Protein AF-A0A7W4BP41-F1 (afdb_monomer_lite)

Radius of gyration: 15.8 Å; chains: 1; bounding box: 43×25×36 Å

Foldseek 3Di:
DWKAKLQKGKDKDKDFAAPVNCPVPDPQQQKFWFQKKKKFAFDFVVFAPKWKWKFKDDAPDPDGPDIDTDDHRDIDMDRPRTRPMRHHRIMIMIMIITHHPVDTDITDTPDDMDMDTDGDGD

Sequence (122 aa):
MLVLSSAGGLSSSLFSILHGDLRDIPLESKTGKITGINYTSANYPDSFGEIVELCFYRAYNNNPIKCEPIVPNSTGEVTVFNGESFKPGIQVSIVHRVEATGTFHYSTPNRIESITFNYTTN

Structure (mmCIF, N/CA/C/O backbone):
data_AF-A0A7W4BP41-F1
#
_entry.id   AF-A0A7W4BP41-F1
#
loop_
_atom_site.group_PDB
_atom_site.id
_atom_site.type_symbol
_atom_site.label_atom_id
_atom_site.label_alt_id
_atom_site.label_comp_id
_atom_site.label_asym_id
_atom_site.label_entity_id
_atom_site.label_seq_id
_atom_site.pdbx_PDB_ins_code
_atom_site.Cartn_x
_atom_site.Cartn_y
_atom_site.Cartn_z
_atom_site.occupancy
_atom_site.B_iso_or_equiv
_atom_site.auth_seq_id
_atom_site.auth_comp_id
_atom_site.auth_asym_id
_atom_site.auth_atom_id
_atom_site.pdbx_PDB_model_num
ATOM 1 N N . MET A 1 1 ? 7.989 13.744 -4.467 1.00 46.81 1 MET A N 1
ATOM 2 C CA . MET A 1 1 ? 8.499 13.101 -5.695 1.00 46.81 1 MET A CA 1
ATOM 3 C C . MET A 1 1 ? 9.738 12.316 -5.303 1.00 46.81 1 MET A C 1
ATOM 5 O O . MET A 1 1 ? 10.675 12.927 -4.810 1.00 46.81 1 MET A O 1
ATOM 9 N N . LEU A 1 2 ? 9.691 10.986 -5.398 1.00 56.94 2 LEU A N 1
ATOM 10 C CA . LEU A 1 2 ? 10.806 10.084 -5.083 1.00 56.94 2 LEU A CA 1
ATOM 11 C C . LEU A 1 2 ? 11.419 9.587 -6.395 1.00 56.94 2 LEU A C 1
ATOM 13 O O . LEU A 1 2 ? 10.684 9.292 -7.337 1.00 56.94 2 LEU A O 1
ATOM 17 N N . VAL A 1 3 ? 12.746 9.526 -6.461 1.00 60.81 3 VAL A N 1
ATOM 18 C CA . VAL A 1 3 ? 13.507 9.239 -7.684 1.00 60.81 3 VAL A CA 1
ATOM 19 C C . VAL A 1 3 ? 14.437 8.057 -7.417 1.00 60.81 3 VAL A C 1
ATOM 21 O O . VAL A 1 3 ? 15.096 8.023 -6.378 1.00 60.81 3 VAL A O 1
ATOM 24 N N . LEU A 1 4 ? 14.485 7.097 -8.340 1.00 64.69 4 LEU A N 1
ATOM 25 C CA . LEU A 1 4 ? 15.410 5.960 -8.309 1.00 64.69 4 LEU A CA 1
ATOM 26 C C . LEU A 1 4 ? 16.611 6.211 -9.217 1.00 64.69 4 LEU A C 1
ATOM 28 O O . LEU A 1 4 ? 16.515 6.992 -10.158 1.00 64.69 4 LEU A O 1
ATOM 32 N N . SER A 1 5 ? 17.731 5.531 -8.962 1.00 58.34 5 SER A N 1
ATOM 33 C CA . SER A 1 5 ? 18.865 5.503 -9.891 1.00 58.34 5 SER A CA 1
ATOM 34 C C . SER A 1 5 ? 18.920 4.163 -10.630 1.00 58.34 5 SER A C 1
ATOM 36 O O . SER A 1 5 ? 18.705 3.117 -10.023 1.00 58.34 5 SER A O 1
ATOM 38 N N . SER A 1 6 ? 19.248 4.158 -11.921 1.00 59.78 6 SER A N 1
ATOM 39 C CA . SER A 1 6 ? 19.428 2.931 -12.720 1.00 59.78 6 SER A CA 1
ATOM 40 C C . SER A 1 6 ? 20.767 2.216 -12.466 1.00 59.78 6 SER A C 1
ATOM 42 O O . SER A 1 6 ? 21.026 1.161 -13.047 1.00 59.78 6 SER A O 1
ATOM 44 N N . ALA A 1 7 ? 21.594 2.733 -11.546 1.00 61.94 7 ALA A N 1
ATOM 45 C CA . ALA A 1 7 ? 22.683 1.986 -10.909 1.00 61.94 7 ALA A CA 1
ATOM 46 C C . ALA A 1 7 ? 22.166 1.037 -9.802 1.00 61.94 7 ALA A C 1
ATOM 48 O O . ALA A 1 7 ? 22.949 0.516 -9.010 1.00 61.94 7 ALA A O 1
ATOM 49 N N . GLY A 1 8 ? 20.850 0.815 -9.760 1.00 76.69 8 GLY A N 1
ATOM 50 C CA . GLY A 1 8 ? 20.134 0.157 -8.683 1.00 76.69 8 GLY A CA 1
ATOM 51 C C . GLY A 1 8 ? 19.558 1.192 -7.722 1.00 76.69 8 GLY A C 1
ATOM 52 O O . GLY A 1 8 ? 20.048 2.322 -7.604 1.00 76.69 8 GLY A O 1
ATOM 53 N N . GLY A 1 9 ? 18.491 0.824 -7.023 1.00 85.69 9 GLY A N 1
ATOM 54 C CA . GLY A 1 9 ? 17.875 1.761 -6.099 1.00 85.69 9 GLY A CA 1
ATOM 55 C C . GLY A 1 9 ? 16.726 1.193 -5.291 1.00 85.69 9 GLY A C 1
ATOM 56 O O . GLY A 1 9 ? 16.173 0.137 -5.599 1.00 85.69 9 GLY A O 1
ATOM 57 N N . LEU A 1 10 ? 16.399 1.935 -4.236 1.00 89.38 10 LEU A N 1
ATOM 58 C CA . LEU A 1 10 ? 15.278 1.686 -3.346 1.00 89.38 10 LEU A CA 1
ATOM 59 C C . LEU A 1 10 ? 14.449 2.967 -3.240 1.00 89.38 10 LEU A C 1
ATOM 61 O O . LEU A 1 10 ? 14.993 4.037 -2.967 1.00 89.38 10 LEU A O 1
ATOM 65 N N . SER A 1 11 ? 13.145 2.851 -3.449 1.00 91.25 11 SER A N 1
ATOM 66 C CA . SER A 1 11 ? 12.176 3.930 -3.264 1.00 91.25 11 SER A CA 1
ATOM 67 C C . SER A 1 11 ? 11.058 3.410 -2.384 1.00 91.25 11 SER A C 1
ATOM 69 O O . SER A 1 11 ? 10.715 2.232 -2.446 1.00 91.25 11 SER A O 1
ATOM 71 N N . SER A 1 12 ? 10.516 4.268 -1.530 1.00 92.75 12 SER A N 1
ATOM 72 C CA . SER A 1 12 ? 9.446 3.890 -0.617 1.00 92.75 12 SER A CA 1
ATOM 73 C C . SER A 1 12 ? 8.468 5.040 -0.461 1.00 92.75 12 SER A C 1
ATOM 75 O O . SER A 1 12 ? 8.843 6.119 -0.003 1.00 92.75 12 SER A O 1
ATOM 77 N N . SER A 1 13 ? 7.205 4.771 -0.758 1.00 95.56 13 SER A N 1
ATOM 78 C CA . SER A 1 13 ? 6.078 5.649 -0.451 1.00 95.56 13 SER A CA 1
ATOM 79 C C . SER A 1 13 ? 5.430 5.168 0.842 1.00 95.56 13 SER A C 1
ATOM 81 O O . SER A 1 13 ? 5.156 3.979 0.967 1.00 95.56 13 SER A O 1
ATOM 83 N N . LEU A 1 14 ? 5.195 6.054 1.814 1.00 96.19 14 LEU A N 1
ATOM 84 C CA . LEU A 1 14 ? 4.582 5.703 3.101 1.00 96.19 14 LEU A CA 1
ATOM 85 C C . LEU A 1 14 ? 3.206 6.360 3.237 1.00 96.19 14 LEU A C 1
ATOM 87 O O . LEU A 1 14 ? 3.075 7.578 3.131 1.00 96.19 14 LEU A O 1
ATOM 91 N N . PHE A 1 15 ? 2.201 5.548 3.540 1.00 96.94 15 PHE A N 1
ATOM 92 C CA . PHE A 1 15 ? 0.812 5.937 3.742 1.00 96.94 15 PHE A CA 1
ATOM 93 C C . PHE A 1 15 ? 0.439 5.651 5.190 1.00 96.94 15 PHE A C 1
ATOM 95 O O . PHE A 1 15 ? 0.601 4.532 5.668 1.00 96.94 15 PHE A O 1
ATOM 102 N N . SER A 1 16 ? -0.034 6.661 5.913 1.00 96.00 16 SER A N 1
ATOM 103 C CA . SER A 1 16 ? -0.387 6.536 7.329 1.00 96.00 16 SER A CA 1
ATOM 104 C C . SER A 1 16 ? -1.836 6.930 7.543 1.00 96.00 16 SER A C 1
ATOM 106 O O . SER A 1 16 ? -2.301 7.878 6.922 1.00 96.00 16 SER A O 1
ATOM 108 N N . ILE A 1 17 ? -2.516 6.236 8.453 1.00 94.94 17 ILE A N 1
ATOM 109 C CA . ILE A 1 17 ? -3.807 6.678 8.980 1.00 94.94 17 ILE A 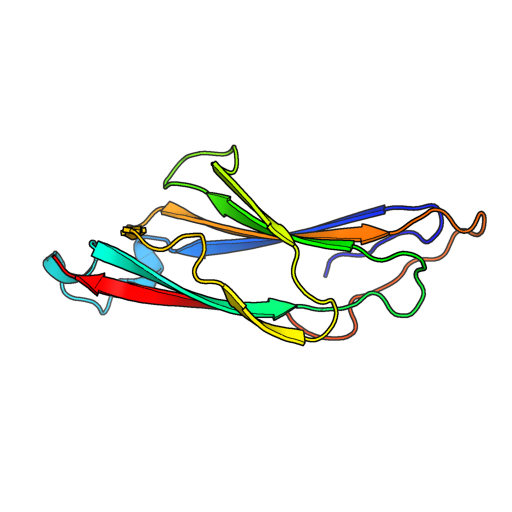CA 1
ATOM 110 C C . ILE A 1 17 ? -3.555 7.309 10.339 1.00 94.94 17 ILE A C 1
ATOM 112 O O . ILE A 1 17 ? -3.232 6.622 11.305 1.00 94.94 17 ILE A O 1
ATOM 116 N N . LEU A 1 18 ? -3.687 8.622 10.437 1.00 94.06 18 LEU A N 1
ATOM 117 C CA . LEU A 1 18 ? -3.532 9.384 11.666 1.00 94.06 18 LEU A CA 1
ATOM 118 C C . LEU A 1 18 ? -4.891 9.625 12.324 1.00 94.06 18 LEU A C 1
ATOM 120 O O . LEU A 1 18 ? -5.951 9.495 11.718 1.00 94.06 18 LEU A O 1
ATOM 124 N N . HIS A 1 19 ? -4.874 10.050 13.588 1.00 91.19 19 HIS A N 1
ATOM 125 C CA . HIS A 1 19 ? -6.113 10.420 14.280 1.00 91.19 19 HIS A CA 1
ATOM 126 C C . HIS A 1 19 ? -6.851 11.562 13.559 1.00 91.19 19 HIS A C 1
ATOM 128 O O . HIS A 1 19 ? -8.078 11.631 13.588 1.00 91.19 19 HIS A O 1
ATOM 134 N N . GLY A 1 20 ? -6.092 12.447 12.904 1.00 92.44 20 GLY A N 1
ATOM 135 C CA . GLY A 1 20 ? -6.628 13.553 12.123 1.00 92.44 20 GLY A CA 1
ATOM 136 C C . GLY A 1 20 ? -7.389 13.125 10.868 1.00 92.44 20 GLY A C 1
ATOM 137 O O . GLY A 1 20 ? -8.300 13.845 10.478 1.00 92.44 20 GLY A O 1
ATOM 138 N N . ASP A 1 21 ? -7.070 11.963 10.299 1.00 90.38 21 ASP A N 1
ATOM 139 C CA . ASP A 1 21 ? -7.717 11.450 9.084 1.00 90.38 21 ASP A CA 1
ATOM 140 C C . ASP A 1 21 ? -9.072 10.797 9.393 1.00 90.38 21 ASP A C 1
ATOM 142 O O . ASP A 1 21 ? -9.906 10.626 8.513 1.00 90.38 21 ASP A O 1
ATOM 146 N N . LEU A 1 22 ? -9.317 10.464 10.666 1.00 91.19 22 LEU A N 1
ATOM 147 C CA . LEU A 1 22 ? -10.550 9.833 11.148 1.00 91.19 22 LEU A CA 1
ATOM 148 C C . LEU A 1 22 ? -11.422 10.812 11.950 1.00 91.19 22 LEU A C 1
ATOM 150 O O . LEU A 1 22 ? -12.127 10.404 12.876 1.00 91.19 22 LEU A O 1
ATOM 154 N N . ARG A 1 23 ? -11.323 12.123 11.694 1.00 92.50 23 ARG A N 1
ATOM 155 C CA . ARG A 1 23 ? -12.072 13.147 12.453 1.00 92.50 23 ARG A CA 1
ATOM 156 C C . ARG A 1 23 ? -13.582 13.009 12.293 1.00 92.50 23 ARG A C 1
ATOM 158 O O . ARG A 1 23 ? -14.287 13.167 13.284 1.00 92.50 23 ARG A O 1
ATOM 165 N N . ASP A 1 24 ? -14.027 12.636 11.100 1.00 92.00 24 ASP A N 1
ATOM 166 C CA . ASP A 1 24 ? -15.446 12.558 10.737 1.00 92.00 24 ASP A CA 1
ATOM 167 C C . ASP A 1 24 ? -16.065 11.172 11.000 1.00 92.00 24 ASP A C 1
ATOM 169 O O . ASP A 1 24 ? -17.206 10.907 10.631 1.00 92.00 24 ASP A O 1
ATOM 173 N N . ILE A 1 25 ? -15.317 10.276 11.655 1.00 88.31 25 ILE A N 1
ATOM 174 C CA . ILE A 1 25 ? -15.750 8.918 12.002 1.00 88.31 25 ILE A CA 1
ATOM 175 C C . ILE A 1 25 ? -16.096 8.859 13.505 1.00 88.31 25 ILE A C 1
ATOM 177 O O . ILE A 1 25 ? -15.311 9.370 14.317 1.00 88.31 25 ILE A O 1
ATOM 181 N N . PRO A 1 26 ? -17.218 8.224 13.913 1.00 90.31 26 PRO A N 1
ATOM 182 C CA . PRO A 1 26 ? -17.559 8.012 15.324 1.00 90.31 26 PRO A CA 1
ATOM 183 C C . PRO A 1 26 ? -16.436 7.319 16.100 1.00 90.31 26 PRO A C 1
ATOM 185 O O . PRO A 1 26 ? -15.709 6.498 15.541 1.00 90.31 26 PRO A O 1
ATOM 188 N N . LEU A 1 27 ? -16.281 7.633 17.390 1.00 86.19 27 LEU A N 1
ATOM 189 C CA . LEU A 1 27 ? -15.142 7.183 18.201 1.00 86.19 27 LEU A CA 1
ATOM 190 C C . LEU A 1 27 ? -15.006 5.652 18.221 1.00 86.19 27 LEU A C 1
ATOM 192 O O . LEU A 1 27 ? -13.910 5.126 18.032 1.00 86.19 27 LEU A O 1
ATOM 196 N N . GLU A 1 28 ? -16.123 4.955 18.393 1.00 86.50 28 GLU A N 1
ATOM 197 C CA . GLU A 1 28 ? -16.252 3.499 18.372 1.00 86.50 28 GLU A CA 1
ATOM 198 C C . GLU A 1 28 ? -15.822 2.886 17.031 1.00 86.50 28 GLU A C 1
ATOM 200 O O . GLU A 1 28 ? -15.243 1.803 16.991 1.00 86.50 28 GLU A O 1
ATOM 205 N N . SER A 1 29 ? -16.000 3.627 15.935 1.00 89.44 29 SER A N 1
ATOM 206 C CA . SER A 1 29 ? -15.674 3.201 14.572 1.00 89.44 29 SER A CA 1
ATOM 207 C C . SER A 1 29 ? -14.237 3.534 14.147 1.00 89.44 29 SER A C 1
ATOM 209 O O . SER A 1 29 ? -13.826 3.204 13.033 1.00 89.44 29 SER A O 1
ATOM 211 N N . LYS A 1 30 ? -13.439 4.170 15.021 1.00 91.12 30 LYS A N 1
ATOM 212 C CA . LYS A 1 30 ? -12.014 4.470 14.760 1.00 91.12 30 LYS A CA 1
ATOM 213 C C . LYS A 1 30 ? -11.094 3.273 14.981 1.00 91.12 30 LYS A C 1
ATOM 215 O O . LYS A 1 30 ? -9.894 3.371 14.727 1.00 91.12 30 LYS A O 1
ATOM 220 N N . THR A 1 31 ? -11.623 2.165 15.491 1.00 93.94 31 THR A N 1
ATOM 221 C CA . THR A 1 31 ? -10.864 0.933 15.709 1.00 93.94 31 THR A CA 1
ATOM 222 C C . THR A 1 31 ? -11.596 -0.256 15.121 1.00 93.94 31 THR A C 1
ATOM 224 O O . THR A 1 31 ? -12.817 -0.231 14.981 1.00 93.94 31 THR A O 1
ATOM 227 N N . GLY A 1 32 ? -10.851 -1.297 14.772 1.00 95.62 32 GLY A N 1
ATOM 228 C CA . GLY A 1 32 ? -11.443 -2.439 14.107 1.00 95.62 32 GLY A CA 1
ATOM 229 C C . GLY A 1 32 ? -10.430 -3.463 13.634 1.00 95.62 32 GLY A C 1
ATOM 230 O O . GLY A 1 32 ? -9.308 -3.545 14.148 1.00 95.62 32 GLY A O 1
ATOM 231 N N . LYS A 1 33 ? -10.829 -4.226 12.621 1.00 97.56 33 LYS A N 1
ATOM 232 C CA . LYS A 1 33 ? -10.024 -5.266 11.982 1.00 97.56 33 LYS A CA 1
ATOM 233 C C . LYS A 1 33 ? -9.941 -5.032 10.487 1.00 97.56 33 LYS A C 1
ATOM 235 O O . LYS A 1 33 ? -10.963 -4.830 9.844 1.00 97.56 33 LYS A O 1
ATOM 240 N N . ILE A 1 34 ? -8.725 -5.071 9.953 1.00 97.62 34 ILE A N 1
ATOM 241 C CA . ILE A 1 34 ? -8.488 -4.987 8.512 1.00 97.62 34 ILE A CA 1
ATOM 242 C C . ILE A 1 34 ? -9.127 -6.204 7.841 1.00 97.62 34 ILE A C 1
ATOM 244 O O . ILE A 1 34 ? -8.971 -7.334 8.312 1.00 97.62 34 ILE A O 1
ATOM 248 N N . THR A 1 35 ? -9.839 -5.962 6.747 1.00 98.06 35 THR A N 1
ATOM 249 C CA . THR A 1 35 ? -10.459 -6.987 5.892 1.00 98.06 35 THR A CA 1
ATOM 250 C C . THR A 1 35 ? -9.907 -6.992 4.470 1.00 98.06 35 THR A C 1
ATOM 252 O O . THR A 1 35 ? -10.181 -7.931 3.722 1.00 98.06 35 THR A O 1
ATOM 255 N N . GLY A 1 36 ? -9.110 -5.983 4.121 1.00 97.75 36 GLY A N 1
ATOM 256 C CA . GLY A 1 36 ? -8.376 -5.893 2.868 1.00 97.75 36 GLY A CA 1
ATOM 257 C C . GLY A 1 36 ? -7.639 -4.563 2.760 1.00 97.75 36 GLY A C 1
ATOM 258 O O . GLY A 1 36 ? -7.958 -3.593 3.456 1.00 97.75 36 GLY A O 1
ATOM 259 N N . ILE A 1 37 ? -6.629 -4.517 1.899 1.00 98.38 37 ILE A N 1
ATOM 260 C CA . ILE A 1 37 ? -5.940 -3.279 1.537 1.00 98.38 37 ILE A CA 1
ATOM 261 C C . ILE A 1 37 ? -5.941 -3.181 0.018 1.00 98.38 37 ILE A C 1
ATOM 263 O O . ILE A 1 37 ? -5.277 -3.966 -0.661 1.00 98.38 37 ILE A O 1
ATOM 267 N N . ASN A 1 38 ? -6.672 -2.206 -0.513 1.00 98.56 38 ASN A N 1
ATOM 268 C CA . ASN A 1 38 ? -6.616 -1.869 -1.927 1.00 98.56 38 ASN A CA 1
ATOM 269 C C . ASN A 1 38 ? -5.431 -0.945 -2.176 1.00 98.56 38 ASN A C 1
ATOM 271 O O . ASN A 1 38 ? -5.157 -0.037 -1.387 1.00 98.56 38 ASN A O 1
ATOM 275 N N . TYR A 1 39 ? -4.747 -1.159 -3.291 1.00 98.44 39 TYR A N 1
ATOM 276 C CA . TYR A 1 39 ? -3.562 -0.397 -3.647 1.00 98.44 39 TYR A CA 1
ATOM 277 C C . TYR A 1 39 ? -3.559 -0.010 -5.121 1.00 98.44 39 TYR A C 1
ATOM 279 O O . TYR A 1 39 ? -4.156 -0.679 -5.962 1.00 98.44 39 TYR A O 1
ATOM 287 N N . THR A 1 40 ? -2.833 1.062 -5.422 1.00 98.31 40 THR A N 1
ATOM 288 C CA . THR A 1 40 ? -2.354 1.419 -6.759 1.00 98.31 40 THR A CA 1
ATOM 289 C C . THR A 1 40 ? -0.848 1.626 -6.652 1.00 98.31 40 THR A C 1
ATOM 291 O O . THR A 1 40 ? -0.420 2.541 -5.955 1.00 98.31 40 THR A O 1
ATOM 294 N N . SER A 1 41 ? -0.055 0.779 -7.313 1.00 97.19 41 SER A N 1
ATOM 295 C CA . SER A 1 41 ? 1.417 0.848 -7.316 1.00 97.19 41 SER A CA 1
ATOM 296 C C . SER A 1 41 ? 1.951 1.523 -8.572 1.00 97.19 41 SER A C 1
ATOM 298 O O . SER A 1 41 ? 1.373 1.365 -9.645 1.00 97.19 41 SER A O 1
ATOM 300 N N . ALA A 1 42 ? 3.054 2.254 -8.499 1.00 96.38 42 ALA A N 1
ATOM 301 C CA . ALA A 1 42 ? 3.729 2.762 -9.691 1.00 96.38 42 ALA 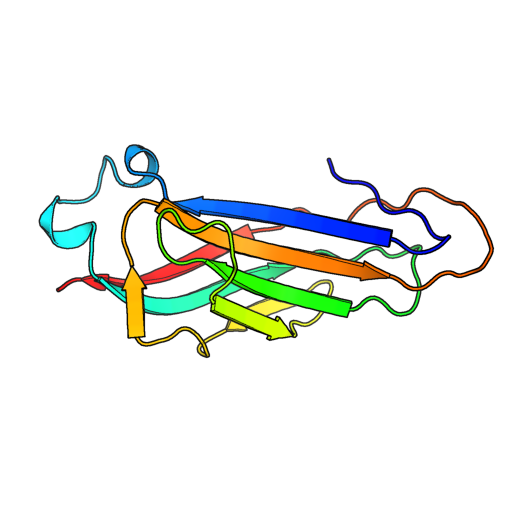A CA 1
ATOM 302 C C . ALA A 1 42 ? 4.593 1.673 -10.354 1.00 96.38 42 ALA A C 1
ATOM 304 O O . A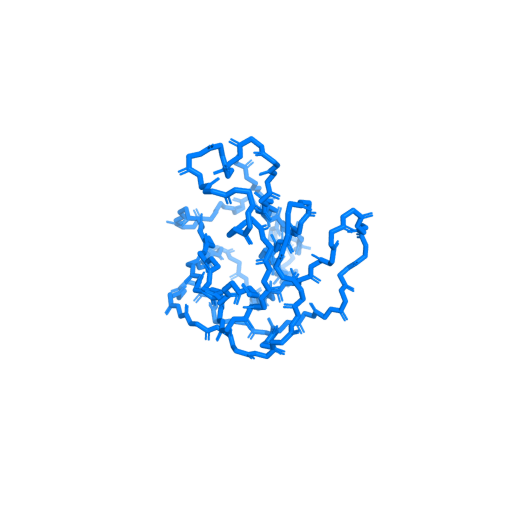LA A 1 42 ? 4.703 0.550 -9.859 1.00 96.38 42 ALA A O 1
ATOM 305 N N . ASN A 1 43 ? 5.198 1.995 -11.493 1.00 93.50 43 ASN A N 1
ATOM 306 C CA . ASN A 1 43 ? 6.453 1.372 -11.905 1.00 93.50 43 ASN A CA 1
ATOM 307 C C . ASN A 1 43 ? 7.499 2.441 -12.227 1.00 93.50 43 ASN A C 1
ATOM 309 O O . ASN A 1 43 ? 7.175 3.624 -12.388 1.00 93.50 43 ASN A O 1
ATOM 313 N N . TYR A 1 44 ? 8.744 1.998 -12.355 1.00 90.62 44 TYR A N 1
ATOM 314 C CA . TYR A 1 44 ? 9.871 2.808 -12.800 1.00 90.62 44 TYR A CA 1
ATOM 315 C C . TYR A 1 44 ? 10.299 2.341 -14.198 1.00 90.62 44 TYR A C 1
ATOM 317 O O . TYR A 1 44 ? 11.134 1.445 -14.319 1.00 90.62 44 TYR A O 1
ATOM 325 N N . PRO A 1 45 ? 9.718 2.912 -15.273 1.00 86.75 45 PRO A N 1
ATOM 326 C CA . PRO A 1 45 ? 9.795 2.350 -16.626 1.00 86.75 45 PRO A CA 1
ATOM 327 C C . PRO A 1 45 ? 11.214 2.311 -17.206 1.00 86.75 45 PRO A C 1
ATOM 329 O O . PRO A 1 45 ? 11.506 1.458 -18.039 1.00 86.75 45 PRO A O 1
ATOM 332 N N . ASP A 1 46 ? 12.101 3.192 -16.741 1.00 84.25 46 ASP A N 1
ATOM 333 C CA . ASP A 1 46 ? 13.506 3.250 -17.169 1.00 84.25 46 ASP A CA 1
ATOM 334 C C . ASP A 1 46 ? 14.423 2.333 -16.341 1.00 84.25 46 ASP A C 1
ATOM 336 O O . ASP A 1 46 ? 15.648 2.448 -16.396 1.00 84.25 46 ASP A O 1
ATOM 340 N N . SER A 1 47 ? 13.841 1.464 -15.512 1.00 85.50 47 SER A N 1
ATOM 341 C CA . SER A 1 47 ? 14.562 0.552 -14.629 1.00 85.50 47 SER A CA 1
ATOM 342 C C . SER A 1 47 ? 14.315 -0.906 -15.014 1.00 85.50 47 SER A C 1
ATOM 344 O O . SER A 1 47 ? 13.284 -1.258 -15.582 1.00 85.50 47 SER A O 1
ATOM 346 N N . PHE A 1 48 ? 15.276 -1.772 -14.695 1.00 84.94 48 PHE A N 1
ATOM 347 C CA . PHE A 1 48 ? 15.196 -3.207 -14.960 1.00 84.94 48 PHE A CA 1
ATOM 348 C C . PHE A 1 48 ? 15.020 -3.996 -13.657 1.00 84.94 48 PHE A C 1
ATOM 350 O O . PHE A 1 48 ? 15.475 -3.560 -12.597 1.00 84.94 48 PHE A O 1
ATOM 357 N N . GLY A 1 49 ? 14.365 -5.158 -13.743 1.00 88.56 49 GLY A N 1
ATOM 358 C CA . GLY A 1 49 ? 14.223 -6.079 -12.611 1.00 88.56 49 GLY A CA 1
ATOM 359 C C . GLY A 1 49 ? 13.443 -5.492 -11.433 1.00 88.56 49 GLY A C 1
ATOM 360 O O . GLY A 1 49 ? 13.784 -5.751 -10.283 1.00 88.56 49 GLY A O 1
ATOM 361 N N . GLU A 1 50 ? 12.439 -4.652 -11.701 1.00 91.94 50 GLU A N 1
ATOM 362 C CA . GLU A 1 50 ? 11.671 -4.002 -10.641 1.00 91.94 50 GLU A CA 1
ATOM 363 C C . GLU A 1 50 ? 10.864 -5.015 -9.817 1.00 91.94 50 GLU A C 1
ATOM 365 O O . GLU A 1 50 ? 10.032 -5.757 -10.344 1.00 91.94 50 GLU A O 1
ATOM 370 N N . ILE A 1 51 ? 11.080 -4.989 -8.504 1.00 95.25 51 ILE A N 1
ATOM 371 C CA . ILE A 1 51 ? 10.302 -5.713 -7.503 1.00 95.25 51 ILE A CA 1
ATOM 372 C C . ILE A 1 51 ? 9.579 -4.682 -6.647 1.00 95.25 51 ILE A C 1
ATOM 374 O O . ILE A 1 51 ? 10.190 -3.710 -6.192 1.00 95.25 51 ILE A O 1
ATOM 378 N N . VAL A 1 52 ? 8.289 -4.914 -6.411 1.00 97.25 52 VAL A N 1
ATOM 379 C CA . VAL A 1 52 ? 7.457 -4.043 -5.583 1.00 97.25 52 VAL A CA 1
ATOM 380 C C . VAL A 1 52 ? 6.833 -4.84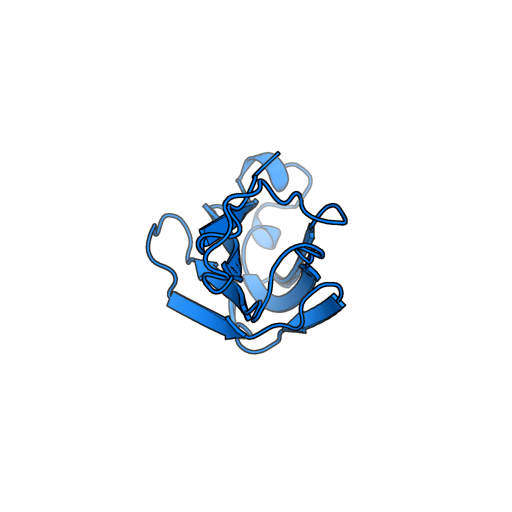6 -4.453 1.00 97.25 52 VAL A C 1
ATOM 382 O O . VAL A 1 52 ? 6.292 -5.930 -4.668 1.00 97.25 52 VAL A O 1
ATOM 385 N N . GLU A 1 53 ? 6.907 -4.309 -3.242 1.00 98.19 53 GLU A N 1
ATOM 386 C CA . GLU A 1 53 ? 6.349 -4.920 -2.039 1.00 98.19 53 GLU A CA 1
ATOM 387 C C . GLU A 1 53 ? 5.442 -3.930 -1.309 1.00 98.19 53 GLU A C 1
ATOM 389 O O . GLU A 1 53 ? 5.738 -2.738 -1.226 1.00 98.19 53 GLU A O 1
ATOM 394 N N . LEU A 1 54 ? 4.352 -4.439 -0.741 1.00 98.50 54 LEU A N 1
ATOM 395 C CA . LEU A 1 54 ? 3.480 -3.708 0.166 1.00 98.50 54 LEU A CA 1
ATOM 396 C C . LEU A 1 54 ? 3.762 -4.166 1.596 1.00 98.50 54 LEU A C 1
ATOM 398 O O . LEU A 1 54 ? 3.503 -5.316 1.949 1.00 98.50 54 LEU A O 1
ATOM 402 N N . CYS A 1 55 ? 4.278 -3.269 2.431 1.00 98.19 55 CYS A N 1
ATOM 403 C CA . CYS A 1 55 ? 4.651 -3.564 3.810 1.00 98.19 55 CYS A CA 1
ATOM 404 C C . CYS A 1 55 ? 3.677 -2.923 4.795 1.00 98.19 55 CYS A C 1
ATOM 406 O O . CYS A 1 55 ? 3.436 -1.720 4.741 1.00 98.19 55 CYS A O 1
ATOM 408 N N . PHE A 1 56 ? 3.141 -3.710 5.727 1.00 98.31 56 PHE A N 1
ATOM 409 C CA . PHE A 1 56 ? 2.205 -3.232 6.745 1.00 98.31 56 PHE A CA 1
ATOM 410 C C . PHE A 1 56 ? 2.895 -3.022 8.096 1.00 98.31 56 PHE A C 1
ATOM 412 O O . PHE A 1 56 ? 3.656 -3.870 8.570 1.00 98.31 56 PHE A O 1
ATOM 419 N N . TYR A 1 57 ? 2.564 -1.912 8.751 1.00 98.12 57 TYR A N 1
ATOM 420 C CA . TYR A 1 57 ? 3.106 -1.491 10.036 1.00 98.12 57 TYR A CA 1
ATOM 421 C C . TYR A 1 57 ? 1.968 -1.362 11.040 1.00 98.12 57 TYR A C 1
ATOM 423 O O . TYR A 1 57 ? 0.986 -0.640 10.832 1.00 98.12 57 TYR A O 1
ATOM 431 N N . ARG A 1 58 ? 2.122 -2.035 12.183 1.00 96.88 58 ARG A N 1
ATOM 432 C CA . ARG A 1 58 ? 1.226 -1.820 13.322 1.00 96.88 58 ARG A CA 1
ATOM 433 C C . ARG A 1 58 ? 1.394 -0.403 13.848 1.00 96.88 58 ARG A C 1
ATOM 435 O O . ARG A 1 58 ? 2.461 0.191 13.730 1.00 96.88 58 ARG A O 1
ATOM 442 N N . ALA A 1 59 ? 0.340 0.105 14.480 1.00 96.00 59 ALA A N 1
ATOM 443 C CA . ALA A 1 59 ? 0.347 1.487 14.921 1.00 96.00 59 ALA A CA 1
ATOM 444 C C . ALA A 1 59 ? 1.536 1.820 15.822 1.00 96.00 59 ALA A C 1
ATOM 446 O O . ALA A 1 59 ? 1.780 1.109 16.802 1.00 96.00 59 ALA A O 1
ATOM 447 N N . TYR A 1 60 ? 2.204 2.929 15.496 1.00 92.38 60 TYR A N 1
ATOM 448 C CA . TYR A 1 60 ? 3.361 3.456 16.226 1.00 92.38 60 TYR A CA 1
ATOM 449 C C . TYR A 1 60 ? 4.572 2.509 16.249 1.00 92.38 60 TYR A C 1
ATOM 451 O O . TYR A 1 60 ? 5.404 2.587 17.153 1.00 92.38 60 TYR A O 1
ATOM 459 N N . ASN A 1 61 ? 4.671 1.608 15.268 1.00 93.25 61 ASN A N 1
ATOM 460 C CA . ASN A 1 61 ? 5.828 0.749 15.064 1.00 93.25 61 ASN A CA 1
ATOM 461 C C . ASN A 1 61 ? 6.541 1.132 13.764 1.00 93.25 61 ASN A C 1
ATOM 463 O O . ASN A 1 61 ? 5.909 1.251 12.720 1.00 93.25 61 ASN A O 1
ATOM 467 N N . ASN A 1 62 ? 7.862 1.276 13.833 1.00 91.00 62 ASN A N 1
ATOM 468 C CA . ASN A 1 62 ? 8.696 1.640 12.688 1.00 91.00 62 ASN A CA 1
ATOM 469 C C . ASN A 1 62 ? 9.153 0.427 11.866 1.00 91.00 62 ASN A C 1
ATOM 471 O O . ASN A 1 62 ? 9.692 0.599 10.778 1.00 91.00 62 ASN A O 1
ATOM 475 N N . ASN A 1 63 ? 8.956 -0.791 12.378 1.00 95.44 63 ASN A N 1
ATOM 476 C CA . ASN A 1 63 ? 9.277 -2.020 11.665 1.00 95.44 63 ASN A CA 1
ATOM 477 C C . ASN A 1 63 ? 7.997 -2.621 11.074 1.00 95.44 63 ASN A C 1
ATOM 479 O O . ASN A 1 63 ? 7.013 -2.784 11.811 1.00 95.44 63 ASN A O 1
ATOM 483 N N . PRO A 1 64 ? 7.995 -2.980 9.777 1.00 96.62 64 PRO A N 1
ATOM 484 C CA . PRO A 1 64 ? 6.851 -3.650 9.194 1.00 96.62 64 PRO A CA 1
ATOM 485 C C . PRO A 1 64 ? 6.715 -5.028 9.830 1.00 96.62 64 PRO A C 1
ATOM 487 O O . PRO A 1 64 ? 7.704 -5.722 10.071 1.00 96.62 64 PRO A O 1
ATOM 490 N N . ILE A 1 65 ? 5.482 -5.442 10.104 1.00 96.75 65 ILE A N 1
ATOM 491 C CA . ILE A 1 65 ? 5.239 -6.794 10.617 1.00 96.75 65 ILE A CA 1
ATOM 492 C C . ILE A 1 65 ? 5.324 -7.834 9.502 1.00 96.75 65 ILE A C 1
ATOM 494 O O . ILE A 1 65 ? 5.588 -9.003 9.773 1.00 96.75 65 ILE A O 1
ATOM 498 N N . LYS A 1 66 ? 5.043 -7.412 8.264 1.00 95.62 66 LYS A N 1
ATOM 499 C CA . LYS A 1 66 ? 4.985 -8.262 7.081 1.00 95.62 66 LYS A CA 1
ATOM 500 C C . LYS A 1 66 ? 5.019 -7.403 5.820 1.00 95.62 66 LYS A C 1
ATOM 502 O O . LYS A 1 66 ? 4.454 -6.309 5.812 1.00 95.62 66 LYS A O 1
ATOM 507 N N . CYS A 1 67 ? 5.649 -7.933 4.780 1.00 97.69 67 CYS A N 1
ATOM 508 C CA . CYS A 1 67 ? 5.625 -7.399 3.426 1.00 97.69 67 CYS A CA 1
ATOM 509 C C . CYS A 1 67 ? 5.073 -8.466 2.482 1.00 97.69 67 CYS A C 1
ATOM 511 O O . CYS A 1 67 ? 5.346 -9.651 2.672 1.00 97.69 67 CYS A O 1
ATOM 513 N N . GLU A 1 68 ? 4.283 -8.036 1.508 1.00 98.00 68 GLU A N 1
ATOM 514 C CA . GLU A 1 68 ? 3.690 -8.888 0.484 1.00 98.00 68 GLU A CA 1
ATOM 515 C C . GLU A 1 68 ? 4.123 -8.387 -0.896 1.00 98.00 68 GLU A C 1
ATOM 517 O O . GLU A 1 68 ? 3.956 -7.194 -1.172 1.00 98.00 68 GLU A O 1
ATOM 522 N N . PRO A 1 69 ? 4.661 -9.250 -1.771 1.00 98.00 69 PRO A N 1
ATOM 523 C CA . PRO A 1 69 ? 4.944 -8.872 -3.147 1.00 98.00 69 PRO A CA 1
ATOM 524 C C . PRO A 1 69 ? 3.669 -8.427 -3.871 1.00 98.00 69 PRO A C 1
ATOM 526 O O . PRO A 1 69 ? 2.633 -9.087 -3.798 1.00 98.00 69 PRO A O 1
ATOM 529 N N . ILE A 1 70 ? 3.753 -7.325 -4.610 1.00 98.12 70 ILE A N 1
ATOM 530 C CA . ILE A 1 70 ? 2.668 -6.830 -5.461 1.00 98.12 70 ILE A CA 1
ATOM 531 C C . ILE A 1 70 ? 3.172 -6.594 -6.883 1.00 98.12 70 ILE A C 1
ATOM 533 O O . ILE A 1 70 ? 4.371 -6.501 -7.140 1.00 98.12 70 ILE A O 1
ATOM 537 N N . VAL A 1 71 ? 2.245 -6.502 -7.835 1.00 97.06 71 VAL A N 1
ATOM 538 C CA . VAL A 1 71 ? 2.608 -6.296 -9.240 1.00 97.06 71 VAL A CA 1
ATOM 539 C C . VAL A 1 71 ? 2.933 -4.808 -9.467 1.00 97.06 71 VAL A C 1
ATOM 541 O O . VAL A 1 71 ? 2.123 -3.954 -9.081 1.00 97.06 71 VAL A O 1
ATOM 544 N N . PRO A 1 72 ? 4.075 -4.455 -10.089 1.00 95.38 72 PRO A N 1
ATOM 545 C CA . PRO A 1 72 ? 4.370 -3.074 -10.475 1.00 95.38 72 PRO A CA 1
ATOM 546 C C . PRO A 1 72 ? 3.325 -2.532 -11.461 1.00 95.38 72 PRO A C 1
ATOM 548 O O . PRO A 1 72 ? 2.790 -3.281 -12.277 1.00 95.38 72 PRO A O 1
ATOM 551 N N . ASN A 1 73 ? 3.046 -1.226 -11.421 1.00 96.25 73 ASN A N 1
ATOM 552 C CA . ASN A 1 73 ? 2.055 -0.564 -12.284 1.00 96.25 73 ASN A CA 1
ATOM 553 C C . ASN A 1 73 ? 0.678 -1.260 -12.287 1.00 96.25 73 ASN A C 1
ATOM 555 O O . ASN A 1 73 ? 0.039 -1.413 -13.330 1.00 96.25 73 ASN A O 1
ATOM 559 N N . SER A 1 74 ? 0.203 -1.692 -11.117 1.00 97.50 74 SER A N 1
ATOM 560 C CA . SER A 1 74 ? -1.077 -2.395 -10.995 1.00 97.50 74 SER A CA 1
ATOM 561 C C . SER A 1 74 ? -1.972 -1.831 -9.895 1.00 97.50 74 SER A C 1
ATOM 563 O O . SER A 1 74 ? -1.526 -1.161 -8.962 1.00 97.50 74 SER A O 1
ATOM 565 N N . THR A 1 75 ? -3.273 -2.039 -10.056 1.00 98.31 75 THR A N 1
ATOM 566 C CA . THR A 1 75 ? -4.259 -1.774 -9.011 1.00 98.31 75 THR A CA 1
ATOM 567 C C . THR A 1 75 ? -4.823 -3.113 -8.578 1.00 98.31 75 THR A C 1
ATOM 569 O O . THR A 1 75 ? -5.150 -3.945 -9.424 1.00 98.31 75 THR A O 1
ATOM 572 N N . GLY A 1 76 ? -4.922 -3.328 -7.275 1.00 97.94 76 GLY A N 1
ATOM 573 C CA . GLY A 1 76 ? -5.344 -4.610 -6.737 1.00 97.94 76 GLY A CA 1
ATOM 574 C C . GLY A 1 76 ? -5.730 -4.531 -5.273 1.00 97.94 76 GLY A C 1
ATOM 575 O O . GLY A 1 76 ? -5.880 -3.449 -4.704 1.00 97.94 76 GLY A O 1
ATOM 576 N N . GLU A 1 77 ? -5.887 -5.703 -4.677 1.00 98.12 77 GLU A N 1
ATOM 577 C CA . GLU A 1 77 ? -6.184 -5.880 -3.264 1.00 98.12 77 GLU A CA 1
ATOM 578 C C . GLU A 1 77 ? -5.262 -6.950 -2.682 1.00 98.12 77 GLU A C 1
ATOM 580 O O . GLU A 1 77 ? -4.991 -7.966 -3.324 1.00 98.12 77 GLU A O 1
ATOM 585 N N . VAL A 1 78 ? -4.787 -6.719 -1.461 1.00 97.50 78 VAL A N 1
ATOM 586 C CA . VAL A 1 78 ? -4.080 -7.716 -0.655 1.00 97.50 78 VAL A CA 1
ATOM 587 C C . VAL A 1 78 ? -4.888 -8.023 0.603 1.00 97.50 78 VAL A C 1
ATOM 589 O O . VAL A 1 78 ? -5.316 -7.127 1.328 1.00 97.50 78 VAL A O 1
ATOM 592 N N . THR A 1 79 ? -5.075 -9.312 0.875 1.00 98.00 79 THR A N 1
ATOM 593 C CA . THR A 1 79 ? -5.866 -9.825 2.011 1.00 98.00 79 THR A CA 1
ATOM 594 C C . THR A 1 79 ? -5.008 -10.547 3.050 1.00 98.00 79 THR A C 1
ATOM 596 O O . THR A 1 79 ? -5.493 -11.008 4.080 1.00 98.00 79 THR A O 1
ATOM 599 N N . VAL A 1 80 ? -3.695 -10.617 2.824 1.00 97.81 80 VAL A N 1
ATOM 600 C CA . VAL A 1 80 ? -2.739 -11.265 3.732 1.00 97.81 80 VAL A CA 1
ATOM 601 C C . VAL A 1 80 ? -2.645 -10.582 5.106 1.00 97.81 80 VAL A C 1
ATOM 603 O O . VAL A 1 80 ? -2.167 -11.187 6.065 1.00 97.81 80 VAL A O 1
ATOM 606 N N . PHE A 1 81 ? -3.115 -9.336 5.211 1.00 97.12 81 PHE A N 1
ATOM 607 C CA . PHE A 1 81 ? -3.158 -8.547 6.448 1.00 97.12 81 PHE A CA 1
ATOM 608 C C . PHE A 1 81 ? -4.514 -8.627 7.166 1.00 97.12 81 PHE A C 1
ATOM 610 O O . PHE A 1 81 ? -4.742 -7.907 8.140 1.00 97.12 81 PHE A O 1
ATOM 617 N N . ASN A 1 82 ? -5.431 -9.480 6.702 1.00 97.88 82 ASN A N 1
ATOM 618 C CA . ASN A 1 82 ? -6.753 -9.611 7.303 1.00 97.88 82 ASN A CA 1
ATOM 619 C C . ASN A 1 82 ? -6.659 -10.037 8.775 1.00 97.88 82 ASN A C 1
ATOM 621 O O . ASN A 1 82 ? -5.888 -10.922 9.142 1.00 97.88 82 ASN A O 1
ATOM 625 N N . GLY A 1 83 ? -7.458 -9.397 9.630 1.00 96.50 83 GLY A N 1
ATOM 626 C CA . GLY A 1 83 ? -7.457 -9.618 11.079 1.00 96.50 83 GLY A CA 1
ATOM 627 C C . GLY A 1 83 ? -6.421 -8.795 11.860 1.00 96.50 83 GLY A C 1
ATOM 628 O O . GLY A 1 83 ? -6.491 -8.741 13.098 1.00 96.50 83 GLY A O 1
ATOM 629 N N . GLU A 1 84 ? -5.511 -8.092 11.178 1.00 97.19 84 GLU A N 1
ATOM 630 C CA . GLU A 1 84 ? -4.670 -7.082 11.822 1.00 97.19 84 GLU A CA 1
ATOM 631 C C . GLU A 1 84 ? -5.520 -5.915 12.337 1.00 97.19 84 GLU A C 1
ATOM 633 O O . GLU A 1 84 ? -6.603 -5.609 11.832 1.00 97.19 84 GLU A O 1
ATOM 638 N N . SER A 1 85 ? -5.052 -5.282 13.410 1.00 95.88 85 SER A N 1
ATOM 639 C CA . SER A 1 85 ? -5.813 -4.221 14.068 1.00 95.88 85 SER A CA 1
ATOM 640 C C . SER A 1 85 ? -5.809 -2.939 13.237 1.00 95.88 85 SER A C 1
ATOM 642 O O . SER A 1 85 ? -4.751 -2.356 13.001 1.00 95.88 85 SER A O 1
ATOM 644 N N . PHE A 1 86 ? -6.999 -2.457 12.888 1.00 96.25 86 PHE A N 1
ATOM 645 C CA . PHE A 1 86 ? -7.206 -1.115 12.359 1.00 96.25 86 PHE A CA 1
ATOM 646 C C . PHE A 1 86 ? -7.322 -0.123 13.521 1.00 96.25 86 PHE A C 1
ATOM 648 O O . PHE A 1 86 ? -8.132 -0.319 14.429 1.00 96.25 86 PHE A O 1
ATOM 655 N N . LYS A 1 87 ? -6.485 0.917 13.525 1.00 94.94 87 LYS A N 1
ATOM 656 C CA . LYS A 1 87 ? -6.525 2.039 14.479 1.00 94.94 87 LYS A CA 1
ATOM 657 C C . LYS A 1 87 ? -5.634 3.187 13.987 1.00 94.94 87 LYS A C 1
ATOM 659 O O . LYS A 1 87 ? -4.733 2.933 13.186 1.00 94.94 87 LYS A O 1
ATOM 664 N N . PRO A 1 88 ? -5.797 4.420 14.504 1.00 94.81 88 PRO A N 1
ATOM 665 C CA . PRO A 1 88 ? -4.840 5.492 14.266 1.00 94.81 88 PRO A CA 1
ATOM 666 C C . PRO A 1 88 ? -3.397 5.063 14.544 1.00 94.81 88 PRO A C 1
ATOM 668 O O . PRO A 1 88 ? -3.114 4.375 15.526 1.00 94.81 88 PRO A O 1
ATOM 671 N N . GLY A 1 89 ? -2.494 5.515 13.683 1.00 95.38 89 GLY A N 1
ATOM 672 C CA . GLY A 1 89 ? -1.061 5.267 13.719 1.00 95.38 89 GLY A CA 1
ATOM 673 C C . GLY A 1 89 ? -0.592 4.101 12.851 1.00 95.38 89 GLY A C 1
ATOM 674 O O . GLY A 1 89 ? 0.620 3.937 12.740 1.00 95.38 89 GLY A O 1
ATOM 675 N N . ILE A 1 90 ? -1.489 3.288 12.269 1.00 97.25 90 ILE A N 1
ATOM 676 C CA . ILE A 1 90 ? -1.083 2.245 11.309 1.00 97.25 90 ILE A CA 1
ATOM 677 C C . ILE A 1 90 ? -0.501 2.871 10.045 1.00 97.25 90 ILE A C 1
ATOM 679 O O . ILE A 1 90 ? -0.872 3.985 9.659 1.00 97.25 90 ILE A O 1
ATOM 683 N N . GLN A 1 91 ? 0.386 2.126 9.393 1.00 97.75 91 GLN A N 1
ATOM 684 C CA . GLN A 1 91 ? 1.009 2.560 8.152 1.00 97.75 91 GLN A CA 1
ATOM 685 C C . GLN A 1 91 ? 1.099 1.405 7.161 1.00 97.75 91 GLN A C 1
ATOM 687 O O . GLN A 1 91 ? 1.163 0.235 7.540 1.00 97.75 91 GLN A O 1
ATOM 692 N N . VAL A 1 92 ? 1.127 1.754 5.884 1.00 97.94 92 VAL A N 1
ATOM 693 C CA . VAL A 1 92 ? 1.500 0.876 4.780 1.00 97.94 92 VAL A CA 1
ATOM 694 C C . VAL A 1 92 ? 2.554 1.595 3.965 1.00 97.94 92 VAL A C 1
ATOM 696 O O . VAL A 1 92 ? 2.402 2.784 3.694 1.00 97.94 92 VAL A O 1
ATOM 699 N N . SER A 1 93 ? 3.600 0.894 3.550 1.00 97.88 93 SER A N 1
ATOM 700 C CA . SER A 1 93 ? 4.492 1.391 2.509 1.00 97.88 93 SER A CA 1
ATOM 701 C C . SER A 1 93 ? 4.375 0.567 1.239 1.00 97.88 93 SER A C 1
ATOM 703 O O . SER A 1 93 ? 4.137 -0.638 1.297 1.00 97.88 93 SER A O 1
ATOM 705 N N . ILE A 1 94 ? 4.546 1.234 0.101 1.00 98.12 94 ILE A N 1
ATOM 706 C CA . ILE A 1 94 ? 4.870 0.583 -1.165 1.00 98.12 94 ILE A CA 1
ATOM 707 C C . ILE A 1 94 ? 6.357 0.816 -1.404 1.00 98.12 94 ILE A C 1
ATOM 709 O O . ILE A 1 94 ? 6.822 1.959 -1.406 1.00 98.12 94 ILE A O 1
ATOM 713 N N . VAL A 1 95 ? 7.106 -0.274 -1.530 1.00 96.56 95 VAL A N 1
ATOM 714 C CA . VAL A 1 95 ? 8.562 -0.276 -1.640 1.00 96.56 95 VAL A CA 1
ATOM 715 C C . VAL A 1 95 ? 8.948 -0.809 -3.008 1.00 96.56 95 VAL A C 1
ATOM 717 O O . VAL A 1 95 ? 8.588 -1.927 -3.354 1.00 96.56 95 VAL A O 1
ATOM 720 N N . HIS A 1 96 ? 9.717 -0.026 -3.758 1.00 95.94 96 HIS A N 1
ATOM 721 C CA . HIS A 1 96 ? 10.255 -0.391 -5.063 1.00 95.94 96 HIS A CA 1
ATOM 722 C C . HIS A 1 96 ? 11.744 -0.659 -4.949 1.00 95.94 96 HIS A C 1
ATOM 724 O O .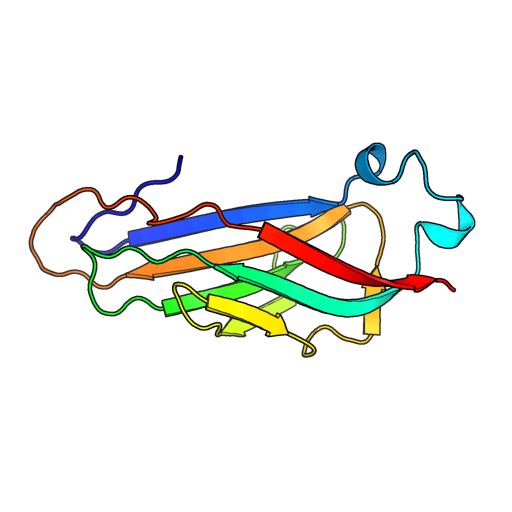 HIS A 1 96 ? 12.494 0.170 -4.423 1.00 95.94 96 HIS A O 1
ATOM 730 N N . ARG A 1 97 ? 12.183 -1.781 -5.508 1.00 93.06 97 ARG A N 1
ATOM 731 C CA . ARG A 1 97 ? 13.590 -2.125 -5.678 1.00 93.06 97 ARG A CA 1
ATOM 732 C C . ARG A 1 97 ? 13.858 -2.387 -7.147 1.00 93.06 97 ARG A C 1
ATOM 734 O O . ARG A 1 97 ? 13.130 -3.150 -7.767 1.00 93.06 97 ARG A O 1
ATOM 741 N N . VAL A 1 98 ? 14.915 -1.788 -7.676 1.00 90.75 98 VAL A N 1
ATOM 742 C CA . VAL A 1 98 ? 15.345 -1.989 -9.065 1.00 90.75 98 VAL A CA 1
ATOM 743 C C . VAL A 1 98 ? 16.795 -2.444 -9.113 1.00 90.75 98 VAL A C 1
ATOM 745 O O . VAL A 1 98 ? 17.599 -2.075 -8.249 1.00 90.75 98 VAL A O 1
ATOM 748 N N . GLU A 1 99 ? 17.128 -3.250 -10.115 1.00 87.81 99 GLU A N 1
ATOM 749 C CA . GLU A 1 99 ? 18.476 -3.774 -10.303 1.00 87.81 99 GLU A CA 1
ATOM 750 C C . GLU A 1 99 ? 19.413 -2.742 -10.938 1.00 87.81 99 GLU A C 1
ATOM 752 O O . GLU A 1 99 ? 19.002 -1.800 -11.621 1.00 87.81 99 GLU A O 1
ATOM 757 N N . ALA A 1 100 ? 20.712 -2.932 -10.706 1.00 81.06 100 ALA A N 1
ATOM 758 C CA . ALA A 1 100 ? 21.739 -2.120 -11.332 1.00 81.06 100 ALA A CA 1
ATOM 759 C C . ALA A 1 100 ? 21.921 -2.517 -12.798 1.00 81.06 100 ALA A C 1
ATOM 761 O O . ALA A 1 100 ? 22.272 -3.651 -13.106 1.00 81.06 100 ALA A O 1
ATOM 762 N N . THR A 1 101 ? 21.767 -1.552 -13.701 1.00 75.38 101 THR A N 1
ATOM 763 C CA . THR A 1 101 ? 22.018 -1.735 -15.143 1.00 75.38 101 THR A CA 1
ATOM 764 C C . THR A 1 101 ? 23.423 -1.295 -15.567 1.00 75.38 101 THR A C 1
ATOM 766 O O . THR A 1 101 ? 23.784 -1.379 -16.738 1.00 75.38 101 THR A O 1
ATOM 769 N N . GLY A 1 102 ? 24.230 -0.788 -14.627 1.00 70.75 102 GLY A N 1
ATOM 770 C CA . GLY A 1 102 ? 25.581 -0.271 -14.881 1.00 70.75 102 GLY A CA 1
ATOM 771 C C . GLY A 1 102 ? 25.628 1.135 -15.493 1.00 70.75 102 GLY A C 1
ATOM 772 O O . GLY A 1 102 ? 26.699 1.732 -15.554 1.00 70.75 102 GLY A O 1
ATOM 773 N N . THR A 1 103 ? 24.482 1.697 -15.885 1.00 69.88 103 THR A N 1
ATOM 774 C CA . THR A 1 103 ? 24.362 3.083 -16.363 1.00 69.88 103 THR A CA 1
ATOM 775 C C . THR A 1 103 ? 23.643 3.912 -15.307 1.00 69.88 103 THR A C 1
ATOM 777 O O . THR A 1 103 ? 22.644 3.454 -14.758 1.00 69.88 103 THR A O 1
ATOM 780 N N . PHE A 1 104 ? 24.126 5.118 -14.998 1.00 70.75 104 PHE A N 1
ATOM 781 C CA . PHE A 1 104 ? 23.468 6.012 -14.042 1.00 70.75 104 PHE A CA 1
ATOM 782 C C . PHE A 1 104 ? 22.457 6.923 -14.747 1.00 70.75 104 PHE A C 1
ATOM 784 O O . PHE A 1 104 ? 22.827 7.742 -15.585 1.00 70.75 104 PHE A O 1
ATOM 791 N N . HIS A 1 105 ? 21.191 6.804 -14.369 1.00 75.44 105 HIS A N 1
ATOM 792 C CA . HIS A 1 105 ? 20.088 7.648 -14.804 1.00 75.44 105 HIS A CA 1
ATOM 793 C C . HIS A 1 105 ? 19.043 7.728 -13.687 1.00 75.44 105 HIS A C 1
ATOM 795 O O . HIS A 1 105 ? 18.851 6.768 -12.940 1.00 75.44 105 HIS A O 1
ATOM 801 N N . TYR A 1 106 ? 18.372 8.870 -13.564 1.00 79.38 106 TYR A N 1
ATOM 802 C CA . TYR A 1 106 ? 17.304 9.069 -12.591 1.00 79.38 106 TYR A CA 1
ATOM 803 C C . TYR A 1 106 ? 15.961 8.635 -13.182 1.00 79.38 106 TYR A C 1
ATOM 805 O O . TYR A 1 106 ? 15.526 9.200 -14.178 1.00 79.38 106 TYR A O 1
ATOM 813 N N . SER A 1 107 ? 15.283 7.671 -12.565 1.00 84.06 107 SER A N 1
ATOM 814 C CA . SER A 1 107 ? 13.945 7.240 -12.974 1.00 84.06 107 SER A CA 1
ATOM 815 C C . SER A 1 107 ? 12.882 7.776 -12.021 1.00 84.06 107 SER A C 1
ATOM 817 O O . SER A 1 107 ? 13.057 7.812 -10.798 1.00 84.06 107 SER A O 1
ATOM 819 N N . THR A 1 108 ? 11.766 8.202 -12.597 1.00 87.00 108 THR A N 1
ATOM 820 C CA . THR A 1 108 ? 10.598 8.722 -11.886 1.00 87.00 108 THR A CA 1
ATOM 821 C C . THR A 1 108 ? 9.439 7.737 -12.010 1.00 87.00 108 THR A C 1
ATOM 823 O O . THR A 1 108 ? 9.313 7.102 -13.058 1.00 87.00 108 THR A O 1
ATOM 826 N N . PRO A 1 109 ? 8.563 7.634 -10.997 1.00 92.00 109 PRO A N 1
ATOM 827 C CA . PRO A 1 109 ? 7.403 6.757 -11.082 1.00 92.00 109 PRO A CA 1
ATOM 828 C C . PRO A 1 109 ? 6.459 7.206 -12.206 1.00 92.00 109 PRO A C 1
ATOM 830 O O . PRO A 1 109 ? 6.252 8.404 -12.411 1.00 92.00 109 PRO A O 1
ATOM 833 N N . ASN A 1 110 ? 5.854 6.252 -12.912 1.00 94.12 110 ASN A N 1
ATOM 834 C CA . ASN A 1 110 ? 4.946 6.533 -14.030 1.00 94.12 110 ASN A CA 1
ATOM 835 C C . ASN A 1 110 ? 3.565 7.078 -13.610 1.00 94.12 110 ASN A C 1
ATOM 837 O O . ASN A 1 110 ? 2.818 7.576 -14.454 1.00 94.12 110 ASN A O 1
ATOM 841 N N . ARG A 1 111 ? 3.194 6.946 -12.330 1.00 94.94 111 ARG A N 1
ATOM 842 C CA . ARG A 1 111 ? 1.909 7.395 -11.781 1.00 94.94 111 ARG A CA 1
ATOM 843 C C . ARG A 1 111 ? 1.976 7.614 -10.274 1.00 94.94 111 ARG A C 1
ATOM 845 O O . ARG A 1 111 ? 2.947 7.247 -9.618 1.00 94.94 111 ARG A O 1
ATOM 852 N N . ILE A 1 112 ? 0.922 8.223 -9.739 1.00 95.44 112 ILE A N 1
ATOM 853 C CA . ILE A 1 112 ? 0.747 8.427 -8.300 1.00 95.44 112 ILE A CA 1
ATOM 854 C C . ILE A 1 112 ? 0.208 7.145 -7.670 1.00 95.44 112 ILE A C 1
ATOM 856 O O . ILE A 1 112 ? -0.687 6.497 -8.211 1.00 95.44 112 ILE A O 1
ATOM 860 N N . GLU A 1 113 ? 0.752 6.816 -6.509 1.00 97.19 113 GLU A N 1
ATOM 861 C CA . GLU A 1 113 ? 0.368 5.653 -5.727 1.00 97.19 113 GLU A CA 1
ATOM 862 C C . GLU A 1 113 ? -0.704 5.981 -4.692 1.00 97.19 113 GLU A C 1
ATOM 864 O O . GLU A 1 113 ? -0.805 7.113 -4.210 1.00 97.19 113 GLU A O 1
ATOM 869 N N . SER A 1 114 ? -1.494 4.979 -4.322 1.00 97.62 114 SER A N 1
ATOM 870 C CA . SER A 1 114 ? -2.531 5.132 -3.304 1.00 97.62 114 SER A CA 1
ATOM 871 C C . SER A 1 114 ? -2.791 3.836 -2.549 1.00 97.62 114 SER A C 1
ATOM 873 O O . SER A 1 114 ? -2.573 2.740 -3.065 1.00 97.62 114 SER A O 1
ATOM 875 N N . ILE A 1 115 ? -3.283 3.989 -1.318 1.00 97.94 115 ILE A N 1
ATOM 876 C CA . ILE A 1 115 ? -3.702 2.907 -0.428 1.00 97.94 115 ILE A CA 1
ATOM 877 C C . ILE A 1 115 ? -5.102 3.220 0.097 1.00 97.94 115 ILE A C 1
ATOM 879 O O . ILE A 1 115 ? -5.402 4.357 0.458 1.00 97.94 115 ILE A O 1
ATOM 883 N N . THR A 1 116 ? -5.961 2.209 0.161 1.00 97.56 116 THR A N 1
ATOM 884 C CA . THR A 1 116 ? -7.264 2.264 0.830 1.00 97.56 116 THR A CA 1
ATOM 885 C C . THR A 1 116 ? -7.388 1.067 1.761 1.00 97.56 116 THR A C 1
ATOM 887 O O . THR A 1 116 ? -7.176 -0.071 1.351 1.00 97.56 116 THR A O 1
ATOM 890 N N . PHE A 1 117 ? -7.715 1.326 3.025 1.00 96.50 117 PHE A N 1
ATOM 891 C CA . PHE A 1 117 ? -7.927 0.282 4.023 1.00 96.50 117 PHE A CA 1
ATOM 892 C C . PHE A 1 117 ? -9.406 -0.085 4.086 1.00 96.50 117 PHE A C 1
ATOM 894 O O . PHE A 1 117 ? -10.235 0.764 4.411 1.00 96.50 117 PHE A O 1
ATOM 901 N N . ASN A 1 118 ? -9.719 -1.358 3.861 1.00 96.81 118 ASN A N 1
ATOM 902 C CA . ASN A 1 118 ? -11.021 -1.924 4.189 1.00 96.81 118 ASN A CA 1
ATOM 903 C C . ASN A 1 118 ? -10.950 -2.501 5.600 1.00 96.81 118 ASN A C 1
ATOM 905 O O . ASN A 1 118 ? -10.000 -3.213 5.946 1.00 96.81 118 ASN A O 1
ATOM 909 N N . TYR A 1 119 ? -11.939 -2.187 6.433 1.00 96.25 119 TYR A N 1
ATOM 910 C CA . TYR A 1 119 ? -11.979 -2.674 7.804 1.00 96.25 119 TYR A CA 1
ATOM 911 C C . TYR A 1 119 ? -13.410 -2.814 8.322 1.00 96.25 119 TYR A C 1
ATOM 913 O O . TYR A 1 119 ? -14.335 -2.169 7.832 1.00 96.25 119 TYR A O 1
ATOM 921 N N . THR A 1 120 ? -13.580 -3.650 9.341 1.00 95.50 120 THR A N 1
ATOM 922 C CA . THR A 1 120 ? -14.809 -3.738 10.139 1.00 95.50 120 THR A CA 1
ATOM 923 C C . THR A 1 120 ? -14.577 -3.113 11.499 1.00 95.50 120 THR A C 1
ATOM 925 O O . THR A 1 120 ? -13.500 -3.275 12.076 1.00 95.50 120 THR A O 1
ATOM 928 N N . THR A 1 121 ? -15.582 -2.434 12.034 1.00 91.69 121 THR A N 1
ATOM 929 C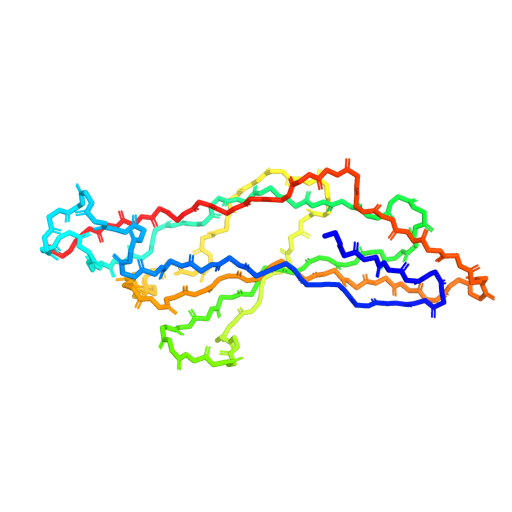 CA . THR A 1 121 ? -15.557 -1.914 13.403 1.00 91.69 121 THR A CA 1
ATOM 930 C C . THR A 1 121 ? -15.788 -3.045 14.405 1.00 91.69 121 THR A C 1
ATOM 932 O O . THR A 1 121 ? -16.291 -4.109 14.035 1.00 91.69 121 THR A O 1
ATOM 935 N N . ASN A 1 122 ? -15.383 -2.827 15.656 1.00 72.31 122 ASN A N 1
ATOM 936 C CA . ASN A 1 122 ? -15.770 -3.711 16.760 1.00 72.31 122 ASN A CA 1
ATOM 937 C C . ASN A 1 122 ? -17.201 -3.427 17.224 1.00 72.31 122 ASN A C 1
ATOM 939 O O . ASN A 1 122 ? -17.670 -2.288 16.997 1.00 72.31 122 ASN A O 1
#

pLDDT: mean 91.03, std 10.35, range [46.81, 98.56]

Secondary structure (DSSP, 8-state):
---EETEEEEEEEEEE--GGGGTTS-GGGG-EEEEEEEEE----TT-EEEEEEEEEE-TT-SS-SEEEEE-TT-EEEE-TTTTSEE-TT-EEEEEEEEEE-SS--EE--SS--EEEEEEEE-